Protein AF-A0A970JVE3-F1 (afdb_monomer_lite)

Secondary structure (DSSP, 8-state):
----S--------SSS-TTS--SPPPTT-SS--HHHHHHHT---HHHHHHHT-

Sequence (53 aa):
HIPQGMWTYTVGSKAHD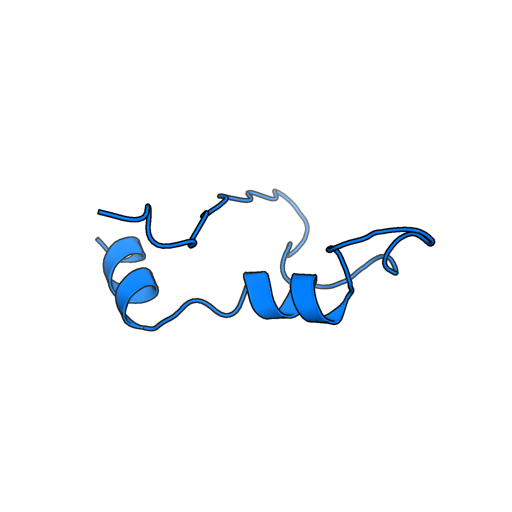PAVVRRTAPAGTKYYTEEIHRGAFVIPPFLVDLLKK

Radius of gyration: 13.55 Å; chains: 1; bounding box: 31×27×33 Å

Structure (mmCIF, N/CA/C/O backbone):
data_AF-A0A970JVE3-F1
#
_entry.id   AF-A0A970JVE3-F1
#
loop_
_atom_site.group_PDB
_atom_site.id
_atom_site.type_symbol
_atom_site.label_atom_id
_atom_site.label_alt_id
_atom_site.label_comp_id
_atom_site.label_asym_id
_atom_site.label_entity_id
_atom_site.label_seq_id
_atom_site.pdbx_PDB_ins_code
_atom_site.Cartn_x
_atom_site.Cartn_y
_atom_site.Cartn_z
_atom_site.occupancy
_atom_site.B_iso_or_equiv
_atom_site.auth_seq_id
_atom_site.auth_comp_id
_atom_site.auth_asym_id
_atom_site.auth_atom_id
_atom_site.pdbx_PDB_model_num
ATOM 1 N N . HIS A 1 1 ? 13.441 19.882 6.841 1.00 50.28 1 HIS A N 1
ATOM 2 C CA . HIS A 1 1 ? 12.294 18.969 6.999 1.00 50.28 1 HIS A CA 1
ATOM 3 C C . HIS A 1 1 ? 12.055 18.331 5.638 1.00 50.28 1 HIS A C 1
ATOM 5 O O . HIS A 1 1 ? 11.496 18.977 4.764 1.00 50.28 1 HIS A O 1
ATOM 11 N N . ILE A 1 2 ? 12.610 17.141 5.399 1.00 41.53 2 ILE A N 1
ATOM 12 C CA . ILE A 1 2 ? 12.318 16.382 4.175 1.00 41.53 2 ILE A CA 1
ATOM 13 C C . ILE A 1 2 ? 10.841 15.986 4.296 1.00 41.53 2 ILE A C 1
ATOM 15 O O . ILE A 1 2 ? 10.479 15.494 5.369 1.00 41.53 2 ILE A O 1
ATOM 19 N N . PRO A 1 3 ? 9.973 16.233 3.299 1.00 53.50 3 PRO A N 1
ATOM 20 C CA . PRO A 1 3 ? 8.620 15.706 3.356 1.00 53.50 3 PRO A CA 1
ATOM 21 C C . PRO A 1 3 ? 8.767 14.193 3.486 1.00 53.50 3 PRO A C 1
ATOM 23 O O . PRO A 1 3 ? 9.366 13.553 2.623 1.00 53.50 3 PRO A O 1
ATOM 26 N N . GLN A 1 4 ? 8.343 13.650 4.629 1.00 60.28 4 GLN A N 1
ATOM 27 C CA . GLN A 1 4 ? 8.342 12.215 4.885 1.00 60.28 4 GLN A CA 1
ATOM 28 C C . GLN A 1 4 ? 7.719 11.571 3.646 1.00 60.28 4 GLN A C 1
ATOM 30 O O . GLN A 1 4 ? 6.614 11.957 3.282 1.00 60.28 4 GLN A O 1
ATOM 35 N N . GLY A 1 5 ? 8.450 10.704 2.938 1.00 64.19 5 GLY A N 1
ATOM 36 C CA . GLY A 1 5 ? 8.120 10.232 1.581 1.00 64.19 5 GLY A CA 1
ATOM 37 C C . GLY A 1 5 ? 6.851 9.377 1.466 1.00 64.19 5 GLY A C 1
ATOM 38 O O . GLY A 1 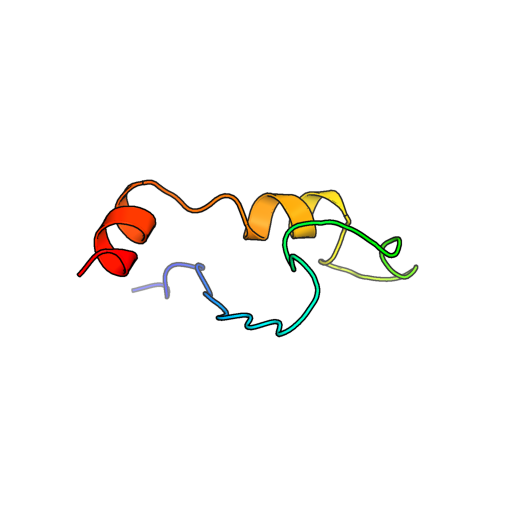5 ? 6.751 8.541 0.575 1.00 64.19 5 GLY A O 1
ATOM 39 N N . MET A 1 6 ? 5.901 9.550 2.380 1.00 64.50 6 MET A N 1
ATOM 40 C CA . MET A 1 6 ? 4.623 8.880 2.454 1.00 64.50 6 MET A CA 1
ATOM 41 C C . MET A 1 6 ? 3.566 9.734 1.752 1.00 64.50 6 MET A C 1
ATOM 43 O O . MET A 1 6 ? 3.140 10.771 2.254 1.00 64.50 6 MET A O 1
ATOM 47 N N . TRP A 1 7 ? 3.138 9.266 0.584 1.00 71.75 7 TRP A N 1
ATOM 48 C CA . TRP A 1 7 ? 1.969 9.777 -0.122 1.00 71.75 7 TRP A CA 1
ATOM 49 C C . TRP A 1 7 ? 0.818 8.798 0.081 1.00 71.75 7 TRP A C 1
ATOM 51 O O . TRP A 1 7 ? 0.971 7.606 -0.184 1.00 71.75 7 TRP A O 1
ATOM 61 N N . THR A 1 8 ? -0.324 9.287 0.559 1.00 73.69 8 THR A N 1
ATOM 62 C CA . THR A 1 8 ? -1.540 8.486 0.730 1.00 73.69 8 THR A CA 1
ATOM 63 C C . THR A 1 8 ? -2.548 8.823 -0.365 1.00 73.69 8 THR A C 1
ATOM 65 O O . THR A 1 8 ? -2.703 9.979 -0.757 1.00 73.69 8 THR A O 1
ATOM 68 N N . TYR A 1 9 ? -3.241 7.802 -0.868 1.00 77.56 9 TYR A N 1
ATOM 69 C CA . TYR A 1 9 ? -4.302 7.937 -1.864 1.00 77.56 9 TYR A CA 1
ATOM 70 C C . TYR A 1 9 ? -5.552 7.229 -1.347 1.00 77.56 9 TYR A C 1
ATOM 72 O O . TYR A 1 9 ? -5.471 6.090 -0.890 1.00 77.56 9 TYR A O 1
ATOM 80 N N . THR A 1 10 ? -6.710 7.881 -1.438 1.00 80.00 10 THR A N 1
ATOM 81 C CA . THR A 1 10 ? -7.994 7.264 -1.085 1.00 80.00 10 T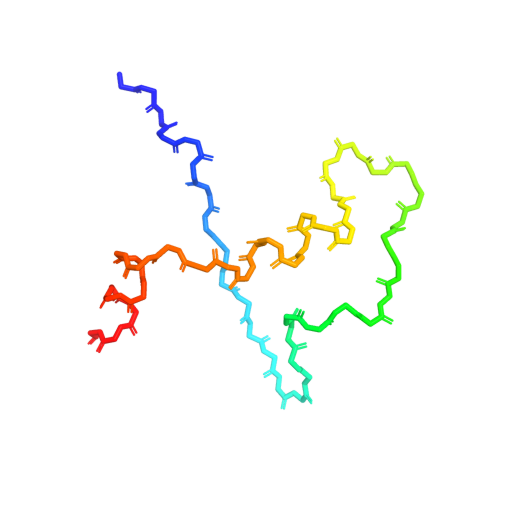HR A CA 1
ATOM 82 C C . THR A 1 10 ? -8.612 6.656 -2.332 1.00 80.00 10 THR A C 1
ATOM 84 O O . THR A 1 10 ? -8.835 7.356 -3.320 1.00 80.00 10 THR A O 1
ATOM 87 N N . VAL A 1 11 ? -8.919 5.361 -2.287 1.00 80.69 11 VAL A N 1
ATOM 88 C CA . VAL A 1 11 ? -9.605 4.662 -3.373 1.00 80.69 11 VAL A CA 1
ATOM 89 C C . VAL A 1 11 ? -10.977 4.192 -2.895 1.00 80.69 11 VAL A C 1
ATOM 91 O O . VAL A 1 11 ? -11.108 3.564 -1.848 1.00 80.69 11 VAL A O 1
ATOM 94 N N . GLY A 1 12 ? -12.013 4.530 -3.659 1.00 75.31 12 GLY A N 1
ATOM 95 C CA . GLY A 1 12 ? -13.389 4.118 -3.404 1.00 75.31 12 GLY A CA 1
ATOM 96 C C . GLY A 1 12 ? -13.910 3.305 -4.580 1.00 75.31 12 GLY A C 1
ATOM 97 O O . GLY A 1 12 ? -13.773 3.712 -5.732 1.00 75.31 12 GLY A O 1
ATOM 98 N N . SER A 1 13 ? -14.518 2.158 -4.301 1.00 78.88 13 SER A N 1
ATOM 99 C CA . SER A 1 13 ? -15.102 1.287 -5.319 1.00 78.88 13 SER A CA 1
ATOM 100 C C . SER A 1 13 ? -16.510 0.879 -4.910 1.00 78.88 13 SER A C 1
ATOM 102 O O . SER A 1 13 ? -16.772 0.617 -3.741 1.00 78.88 13 SER A O 1
ATOM 104 N N . LYS A 1 14 ? -17.428 0.842 -5.882 1.00 72.88 14 LYS A N 1
ATOM 105 C CA . LYS A 1 14 ? -18.850 0.525 -5.655 1.00 72.88 14 LYS A CA 1
ATOM 106 C C . LYS A 1 14 ? -19.170 -0.967 -5.759 1.00 72.88 14 LYS A C 1
ATOM 108 O O . LYS A 1 14 ? -20.238 -1.380 -5.331 1.00 72.88 14 LYS A O 1
ATOM 113 N N . ALA A 1 15 ? -18.283 -1.755 -6.367 1.00 75.81 15 ALA A N 1
ATOM 114 C CA . ALA A 1 15 ? -18.570 -3.149 -6.719 1.00 75.81 15 ALA A CA 1
ATOM 115 C C . ALA A 1 15 ? -17.399 -4.114 -6.490 1.00 75.81 15 ALA A C 1
ATOM 117 O O . ALA A 1 15 ? -17.604 -5.325 -6.432 1.00 75.81 15 ALA A O 1
ATOM 118 N N . HIS A 1 16 ? -16.164 -3.619 -6.421 1.00 78.12 16 HIS A N 1
ATOM 119 C CA . HIS A 1 16 ? -14.973 -4.470 -6.428 1.00 78.12 16 HIS A CA 1
ATOM 120 C C . HIS A 1 16 ? -13.986 -4.035 -5.360 1.00 78.12 16 HIS A C 1
ATOM 122 O O . HIS A 1 16 ? -13.696 -2.849 -5.263 1.00 78.12 16 HIS A O 1
ATOM 128 N N . ASP A 1 17 ? -13.445 -4.986 -4.609 1.00 80.88 17 ASP A N 1
ATOM 129 C CA . ASP A 1 17 ? -12.399 -4.698 -3.636 1.00 80.88 17 ASP A CA 1
ATOM 130 C C . ASP A 1 17 ? -11.130 -4.199 -4.362 1.00 80.88 17 ASP A C 1
ATOM 132 O O . ASP A 1 17 ? -10.580 -4.935 -5.191 1.00 80.88 17 ASP A O 1
ATOM 136 N N . PRO A 1 18 ? -10.685 -2.952 -4.113 1.00 81.31 18 PRO A N 1
ATOM 137 C CA . PRO A 1 18 ? -9.507 -2.386 -4.756 1.00 81.31 18 PRO A CA 1
ATOM 138 C C . PRO A 1 18 ? -8.193 -3.029 -4.291 1.00 81.31 18 PRO A C 1
ATOM 140 O O . PRO A 1 18 ? -7.202 -2.866 -4.997 1.00 81.31 18 PRO A O 1
ATOM 143 N N . ALA A 1 19 ? -8.176 -3.760 -3.168 1.00 81.44 19 ALA A N 1
ATOM 144 C CA . ALA A 1 19 ? -6.993 -4.471 -2.677 1.00 81.44 19 ALA A CA 1
ATOM 145 C C . ALA A 1 19 ? -6.703 -5.770 -3.450 1.00 81.44 19 ALA A C 1
ATOM 147 O O . ALA A 1 19 ? -5.608 -6.335 -3.361 1.00 81.44 19 ALA A O 1
ATOM 148 N N . VAL A 1 20 ? -7.681 -6.259 -4.219 1.00 81.75 20 VAL A N 1
ATOM 149 C CA . VAL A 1 20 ? -7.536 -7.472 -5.022 1.00 81.75 20 VAL A CA 1
ATOM 150 C C . VAL A 1 20 ? -6.933 -7.117 -6.379 1.00 81.75 20 VAL A C 1
ATOM 152 O O . VAL A 1 20 ? -7.554 -6.444 -7.203 1.00 81.75 20 VAL A O 1
ATOM 155 N N . VAL A 1 21 ? -5.740 -7.649 -6.658 1.00 79.38 21 VAL A N 1
ATOM 156 C CA . VAL A 1 21 ? -5.121 -7.560 -7.988 1.00 79.38 21 VAL A CA 1
ATOM 157 C C . VAL A 1 21 ? -5.973 -8.348 -8.986 1.00 79.38 21 VAL A C 1
ATOM 159 O O . VAL A 1 21 ? -6.034 -9.573 -8.929 1.00 79.38 21 VAL A O 1
ATOM 162 N N . ARG A 1 22 ? -6.638 -7.651 -9.914 1.00 79.69 22 ARG A N 1
ATOM 163 C CA . ARG A 1 22 ? -7.465 -8.278 -10.971 1.00 79.69 22 ARG A CA 1
ATOM 164 C C . ARG A 1 22 ? -6.824 -8.265 -12.354 1.00 79.69 22 ARG A C 1
ATOM 166 O O . ARG A 1 22 ? -7.303 -8.945 -13.257 1.00 79.69 22 ARG A O 1
ATOM 173 N N . ARG A 1 23 ? -5.790 -7.450 -12.539 1.00 78.50 23 ARG A N 1
ATOM 174 C CA . ARG A 1 23 ? -5.020 -7.329 -13.777 1.00 78.50 23 ARG A CA 1
ATOM 175 C C . ARG A 1 23 ? -3.549 -7.262 -13.405 1.00 78.50 23 ARG A C 1
ATOM 177 O O . ARG A 1 23 ? -3.206 -6.598 -12.430 1.00 78.50 23 ARG A O 1
ATOM 184 N N . THR A 1 24 ? -2.716 -7.942 -14.179 1.00 78.38 24 THR A N 1
ATOM 185 C CA . THR A 1 24 ? -1.263 -7.894 -14.020 1.00 78.38 24 THR A CA 1
ATOM 186 C C . THR A 1 24 ? -0.750 -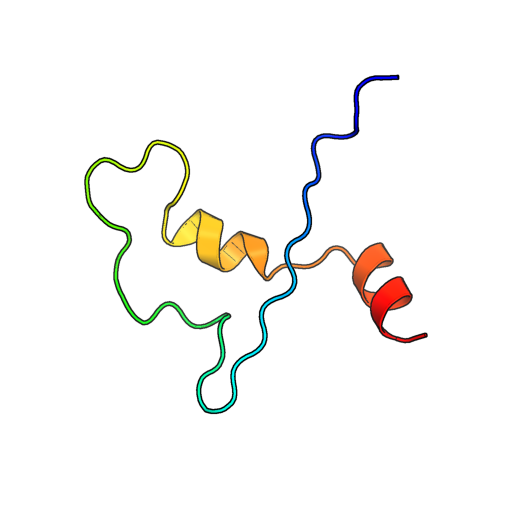6.479 -14.269 1.00 78.38 24 THR A C 1
ATOM 188 O O . THR A 1 24 ? -1.354 -5.698 -15.016 1.00 78.38 24 THR A O 1
ATOM 191 N N . ALA A 1 25 ? 0.356 -6.128 -13.610 1.00 81.38 25 ALA A N 1
ATOM 192 C CA . ALA A 1 25 ? 0.975 -4.825 -13.804 1.00 81.38 25 ALA A CA 1
ATOM 193 C C . ALA A 1 25 ? 1.396 -4.651 -15.282 1.00 81.38 25 ALA A C 1
ATOM 195 O O . ALA A 1 25 ? 1.930 -5.593 -15.875 1.00 81.38 25 ALA A O 1
ATOM 196 N N . PRO A 1 26 ? 1.166 -3.477 -15.901 1.00 83.56 26 PRO A N 1
ATOM 197 C CA . PRO A 1 26 ? 1.593 -3.221 -17.274 1.00 83.56 26 PRO A CA 1
ATOM 198 C C . PRO A 1 26 ? 3.112 -3.358 -17.437 1.00 83.56 26 PRO A C 1
ATOM 200 O O . PRO A 1 26 ? 3.873 -2.974 -16.551 1.00 83.56 26 PRO A O 1
ATOM 203 N N . ALA A 1 27 ? 3.568 -3.841 -18.594 1.00 81.94 27 ALA A N 1
ATOM 204 C CA . ALA A 1 27 ? 4.994 -3.876 -18.903 1.00 81.94 27 ALA A CA 1
ATOM 205 C C . ALA A 1 27 ? 5.563 -2.449 -19.043 1.00 81.94 27 ALA A C 1
ATOM 207 O O . ALA A 1 27 ? 4.934 -1.578 -19.643 1.00 81.94 27 ALA A O 1
ATOM 208 N N . GLY A 1 28 ? 6.765 -2.212 -18.506 1.00 84.50 28 GLY A N 1
ATOM 209 C CA . GLY A 1 28 ? 7.468 -0.924 -18.615 1.00 84.50 28 GLY A CA 1
ATOM 210 C C . GLY A 1 28 ? 7.184 0.088 -17.496 1.00 84.50 28 GLY A C 1
ATOM 211 O O . GLY A 1 28 ? 7.625 1.236 -17.582 1.00 84.50 28 GLY A O 1
ATOM 212 N N . THR A 1 29 ? 6.479 -0.302 -16.433 1.00 85.56 29 THR A N 1
ATOM 213 C CA . THR A 1 29 ? 6.319 0.532 -15.236 1.00 85.56 29 THR A CA 1
ATOM 214 C C . THR A 1 29 ? 7.642 0.646 -14.467 1.00 85.56 29 THR A C 1
ATOM 216 O O . THR A 1 29 ? 8.361 -0.327 -14.273 1.00 85.56 29 THR A O 1
ATOM 219 N N . LYS A 1 30 ? 7.977 1.856 -14.001 1.00 85.75 30 LYS A N 1
ATOM 220 C CA . LYS A 1 30 ? 9.206 2.114 -13.218 1.00 85.75 30 LYS A CA 1
ATOM 221 C C . LYS A 1 30 ? 9.025 1.965 -11.702 1.00 85.75 30 LYS A C 1
ATOM 223 O O . LYS A 1 30 ? 9.999 2.017 -10.966 1.00 85.75 30 LYS A O 1
ATOM 228 N N . TYR A 1 31 ? 7.779 1.857 -11.242 1.00 81.19 31 TYR A N 1
ATOM 229 C CA . TYR A 1 31 ? 7.423 1.913 -9.820 1.00 81.19 31 TYR A CA 1
ATOM 230 C C . TYR A 1 31 ? 6.268 0.972 -9.463 1.00 81.19 31 TYR A C 1
ATOM 232 O O . TYR A 1 31 ? 6.289 0.326 -8.425 1.00 81.19 31 TYR A O 1
ATOM 240 N N . TYR A 1 32 ? 5.254 0.871 -10.326 1.00 85.38 32 T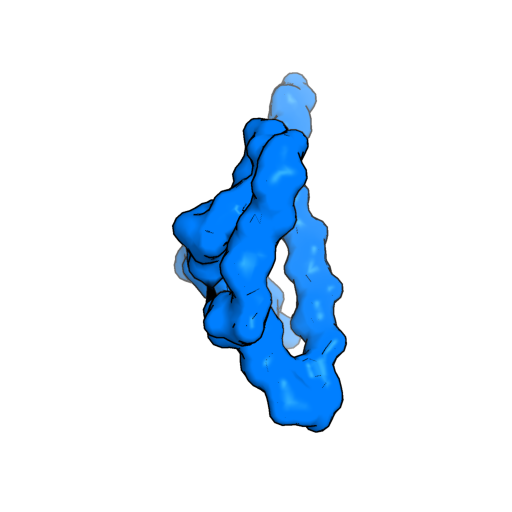YR A N 1
ATOM 241 C CA . TYR A 1 32 ? 4.091 0.026 -10.075 1.00 85.38 32 TYR A CA 1
ATOM 242 C C . TYR A 1 32 ? 4.373 -1.441 -10.418 1.00 85.38 32 TYR A C 1
ATOM 244 O O . TYR A 1 32 ? 4.656 -1.761 -11.571 1.00 85.38 32 TYR A O 1
ATOM 252 N N . THR A 1 33 ? 4.238 -2.326 -9.436 1.00 86.25 33 THR A N 1
ATOM 253 C CA . THR A 1 33 ? 4.248 -3.787 -9.599 1.00 86.25 33 THR A CA 1
ATOM 254 C C . THR A 1 33 ? 3.062 -4.386 -8.842 1.00 86.25 33 THR A C 1
ATOM 256 O O . THR A 1 33 ? 2.431 -3.706 -8.030 1.00 86.25 33 THR A O 1
ATOM 259 N N . GLU A 1 34 ? 2.746 -5.661 -9.075 1.00 86.50 34 GLU A N 1
ATOM 260 C CA . GLU A 1 34 ? 1.686 -6.351 -8.322 1.00 86.50 34 GLU A CA 1
ATOM 261 C C . GLU A 1 34 ? 1.982 -6.393 -6.815 1.00 86.50 34 GLU A C 1
ATOM 263 O O . GLU A 1 34 ? 1.071 -6.258 -5.999 1.00 86.50 34 GLU A O 1
ATOM 268 N N . GLU A 1 35 ? 3.255 -6.517 -6.438 1.00 84.38 35 GLU A N 1
ATOM 269 C CA . GLU A 1 35 ? 3.693 -6.489 -5.040 1.00 84.38 35 GLU A CA 1
ATOM 270 C C . GLU A 1 35 ? 3.526 -5.101 -4.418 1.00 84.38 35 GLU A C 1
ATOM 272 O O . GLU A 1 35 ? 2.992 -4.988 -3.316 1.00 84.38 35 GLU A O 1
ATOM 277 N N . ILE A 1 36 ? 3.897 -4.039 -5.144 1.00 86.38 36 ILE A N 1
ATOM 278 C CA . ILE A 1 36 ? 3.696 -2.655 -4.692 1.00 86.38 36 ILE A CA 1
ATOM 279 C C . ILE A 1 36 ? 2.205 -2.341 -4.553 1.00 86.38 36 ILE A C 1
ATOM 281 O O . ILE A 1 36 ? 1.806 -1.703 -3.581 1.00 86.38 36 ILE A O 1
ATOM 285 N N . HIS A 1 37 ? 1.365 -2.824 -5.473 1.00 87.94 37 HIS A N 1
ATOM 286 C CA . HIS A 1 37 ? -0.083 -2.673 -5.358 1.00 87.94 37 HIS A CA 1
ATOM 287 C C . HIS A 1 37 ? -0.611 -3.330 -4.083 1.00 87.94 37 HIS A C 1
ATOM 289 O O . HIS A 1 37 ? -1.303 -2.667 -3.321 1.00 87.94 37 HIS A O 1
ATOM 295 N N . ARG A 1 38 ? -0.247 -4.591 -3.809 1.00 84.44 38 ARG A N 1
ATOM 296 C CA . ARG A 1 38 ? -0.656 -5.282 -2.572 1.00 84.44 38 ARG A CA 1
ATOM 297 C C . ARG A 1 38 ? -0.147 -4.555 -1.325 1.00 84.44 38 ARG A C 1
ATOM 299 O O . ARG A 1 38 ? -0.910 -4.356 -0.384 1.00 84.44 38 ARG A O 1
ATOM 306 N N . GLY A 1 39 ? 1.111 -4.116 -1.338 1.00 85.12 39 GLY A N 1
ATOM 307 C CA . GLY A 1 39 ? 1.729 -3.374 -0.239 1.00 85.12 39 GLY A CA 1
ATOM 308 C C . GLY A 1 39 ? 1.061 -2.027 0.044 1.00 85.12 39 GLY A C 1
ATOM 309 O O . GLY A 1 39 ? 0.969 -1.635 1.202 1.00 85.12 39 GLY A O 1
ATOM 310 N N . ALA A 1 40 ? 0.517 -1.355 -0.975 1.00 86.12 40 ALA A N 1
ATOM 311 C CA . ALA A 1 40 ? -0.196 -0.086 -0.808 1.00 86.12 40 ALA A CA 1
ATOM 312 C C . ALA A 1 40 ? -1.481 -0.208 0.038 1.00 86.12 40 ALA A C 1
ATOM 314 O O . ALA A 1 40 ? -1.928 0.787 0.605 1.00 86.12 40 ALA A O 1
ATOM 315 N N . PHE A 1 41 ? -2.054 -1.413 0.156 1.00 84.81 41 PHE A N 1
ATOM 316 C CA . PHE A 1 41 ? -3.209 -1.687 1.022 1.00 84.81 41 PHE A CA 1
ATOM 317 C C . PHE A 1 41 ? -2.820 -2.196 2.415 1.00 84.81 41 PHE A C 1
ATOM 319 O O . PHE A 1 41 ? -3.683 -2.331 3.283 1.00 84.81 41 PHE A O 1
ATOM 326 N N . VAL A 1 42 ? -1.532 -2.451 2.666 1.00 85.56 42 VAL A N 1
ATOM 327 C CA . VAL A 1 42 ? -1.030 -2.777 4.005 1.00 85.56 42 VAL A CA 1
ATOM 328 C C . VAL A 1 42 ? -0.794 -1.471 4.751 1.00 85.56 42 VAL A C 1
ATOM 330 O O . VAL A 1 42 ? 0.255 -0.839 4.644 1.00 85.56 42 VAL A O 1
ATOM 333 N N . ILE A 1 43 ? -1.808 -1.046 5.498 1.00 83.75 43 ILE A N 1
ATOM 334 C CA . ILE A 1 43 ? -1.777 0.220 6.226 1.00 83.75 43 ILE A CA 1
ATOM 335 C C . ILE A 1 43 ? -1.107 0.026 7.602 1.00 83.75 43 ILE A C 1
ATOM 337 O O . ILE A 1 43 ? -1.527 -0.843 8.370 1.00 83.75 43 ILE A O 1
ATOM 341 N N . PRO A 1 44 ? -0.092 0.839 7.958 1.00 84.19 44 PRO A N 1
ATOM 342 C CA . PRO A 1 44 ? 0.503 0.849 9.291 1.00 84.19 44 PRO A CA 1
ATOM 343 C C . PRO A 1 44 ? -0.523 1.071 1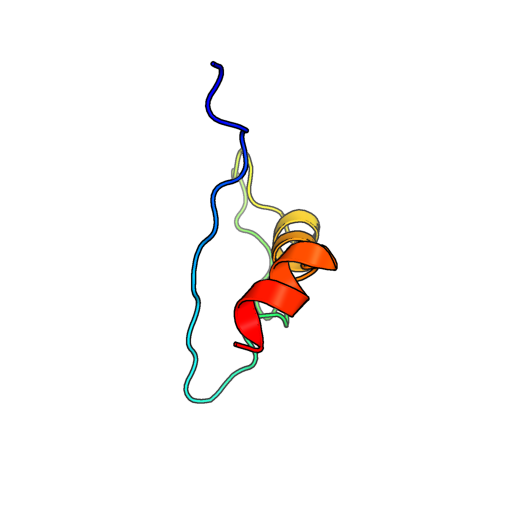0.420 1.00 84.19 44 PRO A C 1
ATOM 345 O O . PRO A 1 44 ? -1.459 1.857 10.246 1.00 84.19 44 PRO A O 1
ATOM 348 N N . PRO A 1 45 ? -0.319 0.494 11.622 1.00 82.56 45 PRO A N 1
ATOM 349 C CA . PRO A 1 45 ? -1.285 0.578 12.723 1.00 82.56 45 PRO A CA 1
ATOM 350 C C . PRO A 1 45 ? -1.718 2.003 13.103 1.00 82.56 45 PRO A C 1
ATOM 352 O O . PRO A 1 45 ? -2.892 2.230 13.381 1.00 82.56 45 PRO A O 1
ATOM 355 N N . PHE A 1 46 ? -0.805 2.982 13.059 1.00 83.62 46 PHE A N 1
ATOM 356 C CA . PHE A 1 46 ? -1.120 4.376 13.399 1.00 83.62 46 PHE A CA 1
ATOM 357 C C . PHE A 1 46 ? -2.081 5.048 12.400 1.00 83.62 46 PHE A C 1
ATOM 359 O O . PHE A 1 46 ? -2.859 5.918 12.781 1.00 83.62 46 PHE A O 1
ATOM 366 N N . LEU A 1 47 ? -2.054 4.640 11.126 1.00 81.38 47 LEU A N 1
ATOM 367 C CA . LEU A 1 47 ? -2.978 5.134 10.101 1.00 81.38 47 LEU A CA 1
ATOM 368 C C . LEU A 1 47 ? -4.351 4.470 10.223 1.00 81.38 47 LEU A C 1
ATOM 370 O O . LEU A 1 47 ? -5.364 5.121 9.990 1.00 81.38 47 LEU A O 1
ATOM 374 N N . VAL A 1 48 ? -4.403 3.201 10.638 1.00 82.94 48 VAL A N 1
ATOM 375 C CA . VAL A 1 48 ? -5.674 2.520 10.938 1.00 82.94 48 VAL A CA 1
ATOM 376 C C . VAL A 1 48 ? -6.401 3.210 12.092 1.00 82.94 48 VAL A C 1
ATOM 378 O O . VAL A 1 48 ? -7.620 3.347 12.042 1.00 82.94 48 VAL A O 1
ATOM 381 N N . ASP A 1 49 ? -5.669 3.662 13.111 1.00 83.38 49 ASP A N 1
ATOM 382 C CA . ASP A 1 49 ? -6.245 4.417 14.229 1.00 83.38 49 ASP A CA 1
ATOM 383 C C . ASP A 1 49 ? -6.815 5.770 13.774 1.00 83.38 49 ASP A C 1
ATOM 385 O O . ASP A 1 49 ? -7.922 6.146 14.159 1.00 83.38 49 ASP A O 1
ATOM 389 N N . LEU A 1 50 ? -6.111 6.454 12.864 1.00 83.50 50 LEU A N 1
ATOM 390 C CA . LEU A 1 50 ? -6.569 7.713 12.272 1.00 83.50 50 LEU A CA 1
ATOM 391 C C . LEU A 1 50 ? -7.869 7.556 11.466 1.00 83.50 50 LEU A C 1
ATOM 393 O O . LEU A 1 50 ? -8.699 8.456 11.484 1.00 83.50 50 LEU A O 1
ATOM 397 N N . LEU A 1 51 ? -8.052 6.424 10.778 1.00 77.94 51 LEU A N 1
ATOM 398 C CA . LEU A 1 51 ? -9.231 6.144 9.945 1.00 77.94 51 LEU A CA 1
ATOM 399 C C . LEU A 1 51 ? -10.481 5.725 10.741 1.00 77.94 51 LEU A C 1
ATOM 401 O O . LEU A 1 51 ? -11.562 5.644 10.163 1.00 77.94 51 LEU A O 1
ATOM 405 N N . LYS A 1 52 ? -10.346 5.411 12.036 1.00 72.19 52 LYS A N 1
ATOM 406 C CA . LYS A 1 52 ? -11.455 4.982 12.910 1.00 72.19 52 LYS A CA 1
ATOM 407 C C . LYS A 1 52 ? -12.121 6.128 13.680 1.00 72.19 52 LYS A C 1
ATOM 409 O O . LYS A 1 52 ? -13.098 5.871 14.383 1.00 72.19 52 LYS A O 1
ATOM 414 N N . LYS A 1 53 ? -11.577 7.342 13.597 1.00 51.59 53 LYS A N 1
ATOM 415 C CA . LYS A 1 53 ? -12.160 8.560 14.175 1.00 51.59 53 LYS A CA 1
ATOM 416 C C . LYS A 1 53 ? -13.097 9.234 13.187 1.00 51.59 53 LYS A C 1
ATOM 418 O O . LYS A 1 53 ? -14.108 9.783 13.670 1.00 51.59 53 LYS A O 1
#

pLDDT: mean 78.0, std 10.08, range [41.53, 87.94]

Foldseek 3Di:
DPPPPDDADDDDDDPDDQLDPPDADDPPDPQDGNVVSNVNPVDDPVVVVVVVD